Protein AF-A0A1W9YP44-F1 (afdb_monomer_lite)

Secondary structure (DSSP, 8-state):
--HHHHHHHHHTT----S--EEEEEEETTEEEEEEEESS--TTHHHHHHTTB-S-HHHHHHHHHHT-GGGSPPPPB-----

Foldseek 3Di:
DCVVVQVVCVVVVRHQFADWDFDWDQDPVGIDTPDTDSYDDPPVCVQVVVFWPPDVVVCNVCSVVVNNVVDDDTDTHPDDD

pLDDT: mean 94.63, std 6.79, range [53.94, 98.31]

Radius of gyration: 14.48 Å; chains: 1; bounding box: 40×24×39 Å

InterPro domains:
  IPR000115 Phosphoribosylglycinamide synthetase [PTHR43472] (2-81)
  IPR020559 Phosphoribosylglycinamide synthetase, conserved site [PS00184] (39-46)
  IPR020561 Phosphoribosylglycinamide synthetase, ATP-grasp (A) domain [PF01071] (1-45)

Structure (mmCIF, N/CA/C/O backbone):
data_AF-A0A1W9YP44-F1
#
_entry.id   AF-A0A1W9YP44-F1
#
loop_
_atom_site.group_PDB
_atom_site.id
_atom_site.type_symbol
_atom_site.label_atom_id
_atom_site.label_alt_id
_atom_site.label_comp_id
_atom_site.label_asym_id
_atom_site.label_entity_id
_atom_site.label_seq_id
_atom_site.pdbx_PDB_ins_code
_atom_site.Cartn_x
_atom_site.Cartn_y
_atom_site.Cartn_z
_atom_site.occupancy
_atom_site.B_iso_or_equiv
_atom_site.auth_seq_id
_atom_site.auth_comp_id
_atom_site.auth_asym_id
_atom_site.auth_atom_id
_atom_site.pdbx_PDB_model_num
ATOM 1 N N . VAL A 1 1 ? -2.137 6.487 -11.130 1.00 90.38 1 VAL A N 1
ATOM 2 C CA . VAL A 1 1 ? -2.948 5.348 -11.627 1.00 90.38 1 VAL A CA 1
ATOM 3 C C . VAL A 1 1 ? -3.977 4.850 -10.613 1.00 90.38 1 VAL A C 1
ATOM 5 O O . VAL A 1 1 ? -5.101 4.629 -11.022 1.00 90.38 1 VAL A O 1
ATOM 8 N N . ALA A 1 2 ? -3.656 4.751 -9.314 1.00 93.62 2 ALA A N 1
ATOM 9 C CA . ALA A 1 2 ? -4.572 4.215 -8.292 1.00 93.62 2 ALA A CA 1
ATOM 10 C C . ALA A 1 2 ? -5.698 5.160 -7.810 1.00 93.62 2 ALA A C 1
ATOM 12 O O . ALA A 1 2 ? -6.745 4.688 -7.377 1.00 93.62 2 ALA A O 1
ATOM 13 N N . LYS A 1 3 ? -5.506 6.491 -7.880 1.00 94.75 3 LYS A N 1
ATOM 14 C CA . LYS A 1 3 ? -6.456 7.489 -7.336 1.00 94.75 3 LYS A CA 1
ATOM 15 C C . LYS A 1 3 ? -7.919 7.294 -7.789 1.00 94.75 3 LYS A C 1
ATOM 17 O O . LYS A 1 3 ? -8.782 7.340 -6.918 1.00 94.75 3 LYS A O 1
ATOM 22 N N . PRO A 1 4 ? -8.228 7.048 -9.082 1.00 95.88 4 PRO A N 1
ATOM 23 C CA . PRO A 1 4 ? -9.612 6.840 -9.517 1.00 95.88 4 PRO A CA 1
ATOM 24 C C . PRO A 1 4 ? -10.262 5.611 -8.872 1.00 95.88 4 PRO A C 1
ATOM 26 O O . PRO A 1 4 ? -11.412 5.682 -8.456 1.00 95.88 4 PRO A O 1
ATOM 29 N N . THR A 1 5 ? -9.512 4.512 -8.732 1.00 96.00 5 THR A N 1
ATOM 30 C CA . THR A 1 5 ? -9.986 3.284 -8.076 1.00 96.00 5 THR A CA 1
ATOM 31 C C . THR A 1 5 ? -10.324 3.542 -6.610 1.00 96.00 5 THR A C 1
ATOM 33 O O . THR A 1 5 ? -11.422 3.217 -6.173 1.00 96.00 5 THR A O 1
ATOM 36 N N . ILE A 1 6 ? -9.419 4.186 -5.865 1.00 96.00 6 ILE A N 1
ATOM 37 C CA . ILE A 1 6 ? -9.626 4.503 -4.441 1.00 96.00 6 ILE A CA 1
ATOM 38 C C . ILE A 1 6 ? -10.832 5.440 -4.259 1.00 96.00 6 ILE A C 1
ATOM 40 O O . ILE A 1 6 ? -11.662 5.212 -3.379 1.00 96.00 6 ILE A O 1
ATOM 44 N N . ALA A 1 7 ? -10.964 6.461 -5.112 1.00 97.31 7 ALA A N 1
ATOM 45 C CA . ALA A 1 7 ? -12.092 7.388 -5.067 1.00 97.31 7 ALA A CA 1
ATOM 46 C C . ALA A 1 7 ? -13.432 6.682 -5.333 1.00 97.31 7 ALA A C 1
ATOM 48 O O . ALA A 1 7 ? -14.409 6.929 -4.629 1.00 97.31 7 ALA A O 1
ATOM 49 N N . GLU A 1 8 ? -13.480 5.770 -6.307 1.00 97.81 8 GLU A N 1
ATOM 50 C CA . GLU A 1 8 ? -14.691 5.009 -6.620 1.00 97.81 8 GLU A CA 1
ATOM 51 C C . GLU A 1 8 ? -15.069 4.035 -5.497 1.00 97.81 8 GLU A C 1
ATOM 53 O O . GLU A 1 8 ? -16.246 3.907 -5.163 1.00 97.81 8 GLU A O 1
ATOM 58 N N . MET A 1 9 ? -14.085 3.385 -4.872 1.00 97.44 9 MET A N 1
ATOM 59 C CA . MET A 1 9 ? -14.305 2.529 -3.704 1.00 97.44 9 MET A CA 1
ATOM 60 C C . MET A 1 9 ? -14.916 3.313 -2.536 1.00 97.44 9 MET A C 1
ATOM 62 O O . MET A 1 9 ? -15.910 2.876 -1.954 1.00 97.44 9 MET A O 1
ATOM 66 N N . ALA A 1 10 ? -14.392 4.506 -2.246 1.00 96.56 10 ALA A N 1
ATOM 67 C CA . ALA A 1 10 ? -14.973 5.396 -1.245 1.00 96.56 10 ALA A CA 1
ATOM 68 C C . ALA A 1 10 ? -16.399 5.834 -1.626 1.00 96.56 10 ALA A C 1
ATOM 70 O O . ALA A 1 10 ? -17.309 5.750 -0.803 1.00 96.56 10 ALA A O 1
ATOM 71 N N . ARG A 1 11 ? -16.629 6.222 -2.890 1.00 98.31 11 ARG A N 1
ATOM 72 C CA . ARG A 1 11 ? -17.955 6.619 -3.401 1.00 98.31 11 ARG A CA 1
ATOM 73 C C . ARG A 1 11 ? -19.000 5.506 -3.264 1.00 98.31 11 ARG A C 1
ATOM 75 O O . ARG A 1 11 ? -20.177 5.796 -3.070 1.00 98.31 11 ARG A O 1
ATOM 82 N N . ARG A 1 12 ? -18.587 4.239 -3.363 1.00 98.06 12 ARG A N 1
ATOM 83 C CA . ARG A 1 12 ? -19.449 3.055 -3.184 1.00 98.06 12 ARG A CA 1
ATOM 84 C C . ARG A 1 12 ? -19.691 2.672 -1.720 1.00 98.06 12 ARG A C 1
ATOM 86 O O . ARG A 1 12 ? -20.385 1.693 -1.475 1.00 98.06 12 ARG A O 1
ATOM 93 N N . GLY A 1 13 ? -19.138 3.414 -0.760 1.00 97.69 13 GLY A N 1
ATOM 94 C CA . GLY A 1 13 ? -19.260 3.102 0.667 1.00 97.69 13 GLY A CA 1
ATOM 95 C C . GLY A 1 13 ? -18.344 1.968 1.134 1.00 97.69 13 GLY A C 1
ATOM 96 O O . GLY A 1 13 ? -18.540 1.432 2.218 1.00 97.69 13 GLY A O 1
ATOM 97 N N . THR A 1 14 ? -17.336 1.606 0.338 1.00 96.75 14 THR A N 1
ATOM 98 C CA . THR A 1 14 ? -16.353 0.561 0.657 1.00 96.75 14 THR A CA 1
ATOM 99 C C . THR A 1 14 ? -14.936 1.140 0.586 1.00 96.75 14 THR A C 1
ATOM 101 O O . THR A 1 14 ? -14.173 0.755 -0.304 1.00 96.75 14 THR A O 1
ATOM 104 N N . PRO A 1 15 ? -14.576 2.122 1.437 1.00 95.62 15 PRO A N 1
ATOM 105 C CA . PRO A 1 15 ? -13.258 2.747 1.390 1.00 95.62 15 PRO A CA 1
ATOM 106 C C . PRO A 1 15 ? -12.152 1.706 1.603 1.00 95.62 15 PRO A C 1
ATOM 108 O O . PRO A 1 15 ? -12.267 0.817 2.445 1.00 95.62 15 PRO A O 1
ATOM 111 N N . PHE A 1 16 ? -11.076 1.816 0.825 1.00 96.19 16 PHE A N 1
ATOM 112 C CA . PHE A 1 16 ? -9.925 0.925 0.939 1.00 96.19 16 PHE A CA 1
ATOM 113 C C . PHE A 1 16 ? -8.917 1.471 1.955 1.00 96.19 16 PHE A C 1
ATOM 115 O O . PHE A 1 16 ? -8.493 2.620 1.835 1.00 96.19 16 PHE A O 1
ATOM 122 N N . ALA A 1 17 ? -8.490 0.631 2.897 1.00 95.00 17 ALA A N 1
ATOM 123 C CA . ALA A 1 17 ? -7.397 0.909 3.824 1.00 95.00 17 ALA A CA 1
ATOM 124 C C . ALA A 1 17 ? -6.396 -0.253 3.796 1.00 95.00 17 ALA A C 1
ATOM 126 O O . ALA A 1 17 ? -6.791 -1.416 3.880 1.00 95.00 17 ALA A O 1
ATOM 127 N N . GLY A 1 18 ? -5.106 0.061 3.666 1.00 94.44 18 GLY A N 1
ATOM 128 C CA . GLY A 1 18 ? -4.030 -0.922 3.546 1.00 94.44 18 GLY A CA 1
ATOM 129 C C . GLY A 1 18 ? -3.173 -0.709 2.299 1.00 94.44 18 GLY A C 1
ATOM 130 O O . GLY A 1 18 ? -3.073 0.398 1.770 1.00 94.44 18 GLY A O 1
ATOM 131 N N . VAL A 1 19 ? -2.543 -1.783 1.819 1.00 96.12 19 VAL A N 1
ATOM 132 C CA . VAL A 1 19 ? -1.633 -1.737 0.666 1.00 96.12 19 VAL A CA 1
ATOM 133 C C . VAL A 1 19 ? -2.378 -2.094 -0.613 1.00 96.12 19 VAL A C 1
ATOM 135 O O . VAL A 1 19 ? -2.775 -3.240 -0.809 1.00 96.12 19 VAL A O 1
ATOM 138 N N . LEU A 1 20 ? -2.540 -1.106 -1.496 1.00 96.75 20 LEU A N 1
ATOM 139 C CA . LEU A 1 20 ? -3.044 -1.315 -2.851 1.00 96.75 20 LEU A CA 1
ATOM 140 C C . LEU A 1 20 ? -1.864 -1.488 -3.810 1.00 96.75 20 LEU A C 1
ATOM 142 O O . LEU A 1 20 ? -1.332 -0.516 -4.353 1.00 96.75 20 LEU A O 1
ATOM 146 N N . TYR A 1 21 ? -1.455 -2.733 -4.019 1.00 96.94 21 TYR A N 1
ATOM 147 C CA . TYR A 1 21 ? -0.399 -3.065 -4.966 1.00 96.94 21 TYR A CA 1
ATOM 148 C C . TYR A 1 21 ? -0.949 -3.002 -6.396 1.00 96.94 21 TYR A C 1
ATOM 150 O O . TYR A 1 21 ? -1.933 -3.663 -6.729 1.00 96.94 21 TYR A O 1
ATOM 158 N N . CYS A 1 22 ? -0.329 -2.179 -7.240 1.00 96.81 22 CYS A N 1
ATOM 159 C CA . CYS A 1 22 ? -0.764 -1.949 -8.615 1.00 96.81 22 CYS A CA 1
ATOM 160 C C . CYS A 1 22 ? 0.179 -2.670 -9.582 1.00 96.81 22 CYS A C 1
ATOM 162 O O . CYS A 1 22 ? 1.303 -2.213 -9.781 1.00 96.81 22 CYS A O 1
ATOM 164 N N . GLY A 1 23 ? -0.291 -3.741 -10.223 1.00 96.19 23 GLY A N 1
ATOM 165 C CA . GLY A 1 23 ? 0.414 -4.354 -11.345 1.00 96.19 23 GLY A CA 1
ATOM 166 C C . GLY A 1 23 ? 0.284 -3.455 -12.570 1.00 96.19 23 GLY A C 1
ATOM 167 O O . GLY A 1 23 ? -0.830 -3.196 -13.033 1.00 96.19 23 GLY A O 1
ATOM 168 N N . LEU A 1 24 ? 1.401 -2.934 -13.080 1.00 96.75 24 LEU A N 1
ATOM 169 C CA . LEU A 1 24 ? 1.413 -1.954 -14.167 1.00 96.75 24 LEU A CA 1
ATOM 170 C C . LEU A 1 24 ? 2.196 -2.467 -15.373 1.00 96.75 24 LEU A C 1
ATOM 172 O O . LEU A 1 24 ? 3.292 -2.997 -15.237 1.00 96.75 24 LEU A O 1
ATOM 176 N N . ALA A 1 25 ? 1.658 -2.219 -16.564 1.00 97.06 25 ALA A N 1
ATOM 177 C CA . ALA A 1 25 ? 2.351 -2.412 -17.828 1.00 97.06 25 ALA A CA 1
ATOM 178 C C . ALA A 1 25 ? 2.688 -1.051 -18.445 1.00 97.06 25 ALA A C 1
ATOM 180 O O . ALA A 1 25 ? 1.809 -0.199 -18.626 1.00 97.06 25 ALA A O 1
ATOM 181 N N . LEU A 1 26 ? 3.956 -0.844 -18.803 1.00 97.00 26 LEU A N 1
ATOM 182 C CA . LEU A 1 26 ? 4.368 0.294 -19.619 1.00 97.00 26 LEU A CA 1
ATOM 183 C C . LEU A 1 26 ? 4.163 -0.059 -21.094 1.00 97.00 26 LEU A C 1
ATOM 185 O O . LEU A 1 26 ? 4.771 -0.992 -21.608 1.00 97.00 26 LEU A O 1
ATOM 189 N N . THR A 1 27 ? 3.291 0.679 -21.776 1.00 96.69 27 THR A N 1
ATOM 190 C CA . THR A 1 27 ? 2.978 0.455 -23.195 1.00 96.69 27 THR A CA 1
ATOM 191 C C . THR A 1 27 ? 3.361 1.674 -24.029 1.00 96.69 27 THR A C 1
ATOM 193 O O . THR A 1 27 ? 3.548 2.767 -23.492 1.00 96.69 27 THR A O 1
ATOM 196 N N . SER A 1 28 ? 3.371 1.536 -25.358 1.00 97.38 28 SER A N 1
ATOM 197 C CA . SER A 1 28 ? 3.553 2.670 -26.281 1.00 97.38 28 SER A CA 1
ATOM 198 C C . SER A 1 28 ? 2.474 3.757 -26.149 1.00 97.38 28 SER A C 1
ATOM 200 O O . SER A 1 28 ? 2.674 4.882 -26.593 1.00 97.38 28 SER A O 1
ATOM 202 N N . ARG A 1 29 ? 1.335 3.449 -25.512 1.00 95.25 29 ARG A N 1
ATOM 203 C CA . ARG A 1 29 ? 0.233 4.388 -25.231 1.00 95.25 29 ARG A CA 1
ATOM 204 C C . ARG A 1 29 ? 0.223 4.866 -23.771 1.00 95.25 29 ARG A C 1
ATOM 206 O O . ARG A 1 29 ? -0.803 5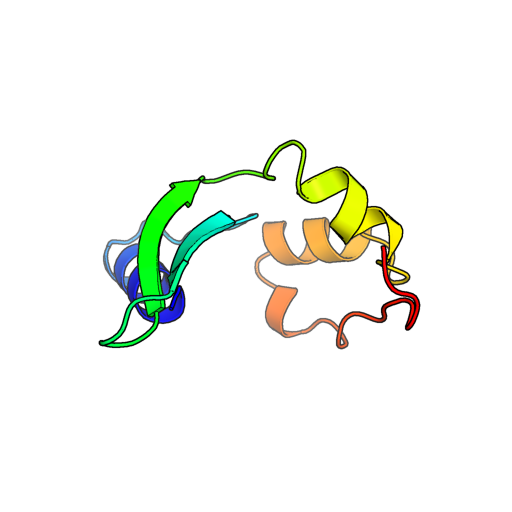.354 -23.283 1.00 95.25 29 ARG A O 1
ATOM 213 N N . GLY A 1 30 ? 1.334 4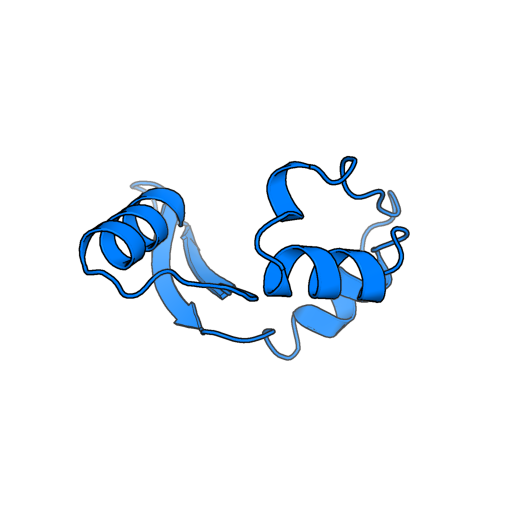.682 -23.059 1.00 95.62 30 GLY A N 1
ATOM 214 C CA . GLY A 1 30 ? 1.513 5.023 -21.650 1.00 95.62 30 GLY A CA 1
ATOM 215 C C . GLY A 1 30 ? 1.247 3.861 -20.690 1.00 95.62 30 GLY A C 1
ATOM 216 O O . GLY A 1 30 ? 1.012 2.720 -21.095 1.00 95.62 30 GLY A O 1
ATOM 217 N N . VAL A 1 31 ? 1.286 4.165 -19.392 1.00 96.31 31 VAL A N 1
ATOM 218 C CA . VAL A 1 31 ? 1.086 3.185 -18.315 1.00 96.31 31 VAL A CA 1
ATOM 219 C C . VAL A 1 31 ? -0.356 2.670 -18.316 1.00 96.31 31 VAL A C 1
ATOM 221 O O . VAL A 1 31 ? -1.307 3.442 -18.483 1.00 96.31 31 VAL A O 1
ATOM 224 N N . ARG 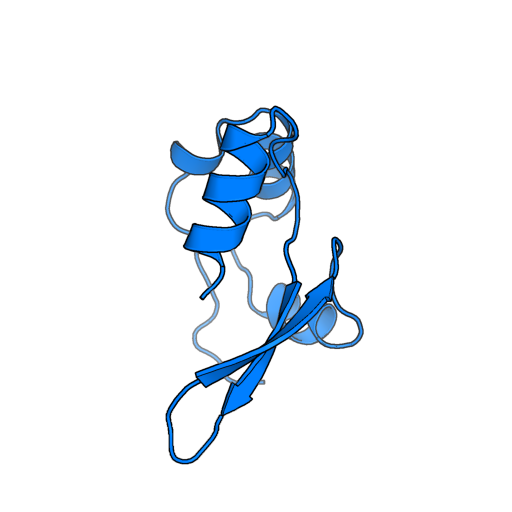A 1 32 ? -0.526 1.361 -18.134 1.00 95.62 32 ARG A N 1
ATOM 225 C CA . ARG A 1 32 ? -1.818 0.683 -17.981 1.00 95.62 32 ARG A CA 1
ATOM 226 C C . ARG A 1 32 ? -1.804 -0.195 -16.738 1.00 95.62 32 ARG A C 1
ATOM 228 O O . ARG A 1 32 ? -0.765 -0.738 -16.381 1.00 95.62 32 ARG A O 1
ATOM 235 N N . VAL A 1 33 ? -2.955 -0.306 -16.081 1.00 96.19 33 VAL A N 1
ATOM 236 C CA . VAL A 1 33 ? -3.146 -1.249 -14.975 1.00 96.19 33 VAL A CA 1
ATOM 237 C C . VAL A 1 33 ? -3.416 -2.626 -15.568 1.00 96.19 33 VAL A C 1
ATOM 239 O O . VAL A 1 33 ? -4.279 -2.752 -16.434 1.00 96.19 33 VAL A O 1
ATOM 242 N N . VAL A 1 34 ? -2.668 -3.624 -15.109 1.00 96.00 34 VAL A N 1
ATOM 243 C CA . VAL A 1 34 ? -2.920 -5.045 -15.374 1.00 96.00 34 VAL A CA 1
ATOM 244 C C . VAL A 1 34 ? -3.888 -5.571 -14.322 1.00 96.00 34 VAL A C 1
ATOM 246 O O . VAL A 1 34 ? -4.949 -6.085 -14.657 1.00 96.00 34 VAL A O 1
ATOM 249 N N . GLU A 1 35 ? -3.550 -5.363 -13.049 1.00 96.50 35 GLU A N 1
ATOM 250 C CA . GLU A 1 35 ? -4.332 -5.836 -11.912 1.00 96.50 35 GLU A CA 1
ATOM 251 C C . GLU A 1 35 ? -4.065 -5.015 -10.645 1.00 96.50 35 GLU A C 1
ATOM 253 O O . GLU A 1 35 ? -3.118 -4.224 -10.566 1.00 96.50 35 GLU A O 1
ATOM 258 N N . PHE A 1 36 ? -4.909 -5.236 -9.639 1.00 96.81 36 PHE A N 1
ATOM 259 C CA . PHE A 1 36 ? -4.723 -4.737 -8.284 1.00 96.81 36 PHE A CA 1
ATOM 260 C C . PHE A 1 36 ? -4.673 -5.911 -7.308 1.00 96.81 36 PHE A C 1
ATOM 262 O O . PHE A 1 36 ? -5.521 -6.798 -7.370 1.00 96.81 36 PHE A O 1
ATOM 269 N N . ASN A 1 37 ? -3.743 -5.859 -6.359 1.00 96.94 37 ASN A N 1
ATOM 270 C CA . ASN A 1 37 ? -3.701 -6.756 -5.210 1.00 96.94 37 ASN A CA 1
ATOM 271 C C . ASN A 1 37 ? -3.945 -5.949 -3.924 1.00 96.94 37 ASN A C 1
ATOM 273 O O . ASN A 1 37 ? -3.397 -4.863 -3.743 1.00 96.94 37 ASN A O 1
ATOM 277 N N . ALA A 1 38 ? -4.776 -6.481 -3.025 1.00 96.38 38 ALA A N 1
ATOM 278 C CA . ALA A 1 38 ? -5.199 -5.829 -1.777 1.00 96.38 38 ALA A CA 1
ATOM 279 C C . ALA A 1 38 ? -4.285 -6.159 -0.577 1.00 96.38 38 ALA A C 1
ATOM 281 O O . ALA A 1 38 ? -4.741 -6.287 0.557 1.00 96.38 38 ALA A O 1
ATOM 282 N N . ARG A 1 39 ? -2.997 -6.385 -0.844 1.00 97.19 39 ARG A N 1
ATOM 283 C CA . ARG A 1 39 ? -1.978 -6.775 0.135 1.00 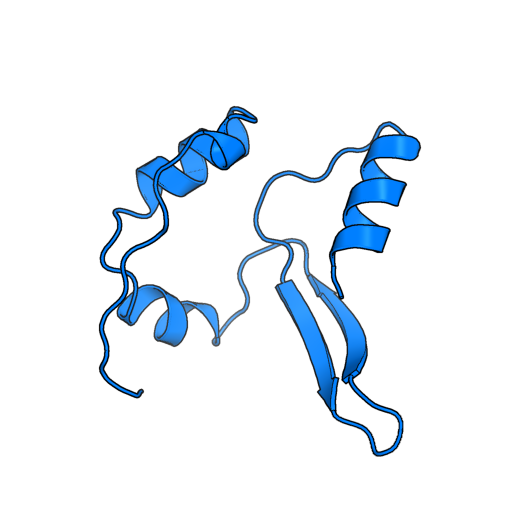97.19 39 ARG A CA 1
ATOM 284 C C . ARG A 1 39 ? -0.594 -6.376 -0.368 1.00 97.19 39 ARG A C 1
ATOM 286 O O . ARG A 1 39 ? -0.433 -5.973 -1.519 1.00 97.19 39 ARG A O 1
ATOM 293 N N . PHE A 1 40 ? 0.405 -6.556 0.487 1.00 96.81 40 PHE A N 1
ATOM 294 C CA . PHE A 1 40 ? 1.803 -6.544 0.075 1.00 96.81 40 PHE A CA 1
ATOM 295 C C . PHE A 1 40 ? 2.060 -7.563 -1.052 1.00 96.81 40 PHE A C 1
ATOM 297 O O . PHE A 1 40 ? 1.526 -8.681 -1.037 1.00 96.81 40 PHE A O 1
ATOM 304 N N . GLY A 1 41 ? 2.851 -7.140 -2.042 1.00 94.44 41 GLY A N 1
ATOM 305 C CA . GLY A 1 41 ? 3.375 -8.009 -3.099 1.00 94.44 41 GLY A CA 1
ATOM 306 C C . GLY A 1 41 ? 4.482 -8.916 -2.563 1.00 94.44 41 GLY A C 1
ATOM 307 O O . GLY A 1 41 ? 5.091 -8.609 -1.541 1.00 94.44 41 GLY A O 1
ATOM 308 N N . ASP A 1 42 ? 4.741 -10.026 -3.232 1.00 94.62 42 ASP A N 1
ATOM 309 C CA . ASP A 1 42 ? 5.837 -10.945 -2.912 1.00 94.62 42 ASP A CA 1
ATOM 310 C C . ASP A 1 42 ? 6.371 -11.474 -4.254 1.00 94.62 42 ASP A C 1
ATOM 312 O O . ASP A 1 42 ? 5.568 -12.024 -5.019 1.00 94.62 42 ASP A O 1
ATOM 316 N N . PRO A 1 43 ? 7.666 -11.290 -4.588 1.00 94.56 43 PRO A N 1
ATOM 317 C CA . PRO A 1 43 ? 8.775 -10.853 -3.727 1.00 94.56 43 PRO A CA 1
ATOM 318 C C . PRO A 1 43 ? 9.078 -9.342 -3.705 1.00 94.56 43 PRO A C 1
ATOM 320 O O . PRO A 1 43 ? 10.152 -8.914 -3.276 1.00 94.56 43 PRO A O 1
ATOM 323 N N . GLU A 1 44 ? 8.178 -8.489 -4.189 1.00 94.56 44 GLU A N 1
ATOM 324 C CA . GLU A 1 44 ? 8.478 -7.060 -4.348 1.00 94.56 44 GLU A CA 1
ATOM 325 C C . GLU A 1 44 ? 8.607 -6.320 -3.012 1.00 94.56 44 GLU A C 1
ATOM 327 O O . GLU A 1 44 ? 9.373 -5.361 -2.891 1.00 94.56 44 GLU A O 1
ATOM 332 N N . THR A 1 45 ? 7.873 -6.759 -1.989 1.00 95.00 45 THR A N 1
ATOM 333 C CA . THR A 1 45 ? 7.879 -6.100 -0.679 1.00 95.00 45 THR A CA 1
ATOM 334 C C . THR A 1 45 ? 9.242 -6.189 -0.006 1.00 95.00 45 THR A C 1
ATOM 336 O O . THR A 1 45 ? 9.657 -5.211 0.613 1.00 95.00 45 THR A O 1
ATOM 339 N N . GLN A 1 46 ? 9.964 -7.306 -0.155 1.00 94.12 46 GLN A N 1
ATOM 340 C CA . GLN A 1 46 ? 11.280 -7.493 0.459 1.00 94.12 46 GLN A CA 1
ATOM 341 C C . GLN A 1 46 ? 12.245 -6.370 0.050 1.00 94.12 46 GLN A C 1
ATOM 343 O O . GLN A 1 46 ? 12.836 -5.716 0.908 1.00 94.12 46 GLN A O 1
ATOM 348 N N . VAL A 1 47 ? 12.373 -6.110 -1.255 1.00 93.31 47 VAL A N 1
ATOM 349 C CA . VAL A 1 47 ? 13.334 -5.124 -1.780 1.00 93.31 47 VA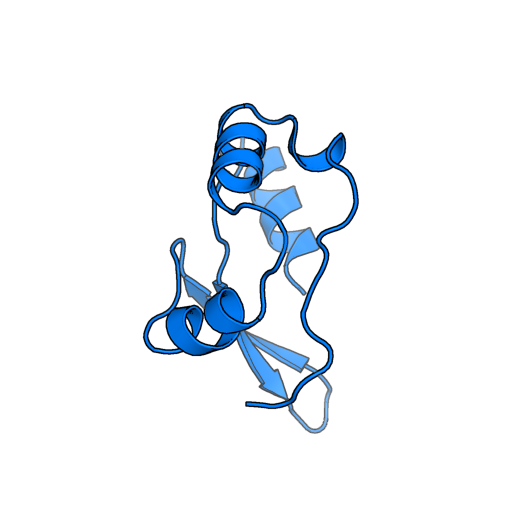L A CA 1
ATOM 350 C C . VAL A 1 47 ? 12.896 -3.679 -1.537 1.00 93.31 47 VAL A C 1
ATOM 352 O O . VAL A 1 47 ? 13.740 -2.809 -1.334 1.00 93.31 47 VAL A O 1
ATOM 355 N N . VAL A 1 48 ? 11.587 -3.408 -1.510 1.00 93.25 48 VAL A N 1
ATOM 356 C CA . VAL A 1 48 ? 11.062 -2.068 -1.207 1.00 93.25 48 VAL A CA 1
ATOM 357 C C . VAL A 1 48 ? 11.246 -1.737 0.272 1.00 93.25 48 VAL A C 1
ATOM 359 O O . VAL A 1 48 ? 11.770 -0.673 0.600 1.00 93.25 48 VAL A O 1
ATOM 362 N N . LEU A 1 49 ? 10.844 -2.637 1.175 1.00 94.75 49 LEU A N 1
ATOM 363 C CA . LEU A 1 49 ? 10.934 -2.390 2.615 1.00 94.75 49 LEU A CA 1
ATOM 364 C C . LEU A 1 49 ? 12.375 -2.379 3.123 1.00 94.75 49 LEU A C 1
ATOM 366 O O . LEU A 1 49 ? 12.653 -1.660 4.077 1.00 94.75 49 LEU A O 1
ATOM 370 N N . ALA A 1 50 ? 13.298 -3.086 2.463 1.00 94.31 50 ALA A N 1
ATOM 371 C CA . ALA A 1 50 ? 14.726 -3.003 2.773 1.00 94.31 50 ALA A CA 1
ATOM 372 C C . ALA A 1 50 ? 15.298 -1.579 2.631 1.00 94.31 50 ALA A C 1
ATOM 374 O O . ALA A 1 50 ? 16.330 -1.278 3.222 1.00 94.31 50 ALA A O 1
ATOM 375 N N . ARG A 1 51 ? 14.631 -0.704 1.867 1.00 94.38 51 ARG A N 1
ATOM 376 C CA . ARG A 1 51 ? 15.030 0.696 1.663 1.00 94.38 51 ARG A CA 1
ATOM 377 C C . ARG A 1 51 ? 14.266 1.687 2.536 1.00 94.38 51 ARG A C 1
ATOM 379 O O . ARG A 1 51 ? 14.542 2.884 2.472 1.00 94.38 51 ARG A O 1
ATOM 386 N N . LEU A 1 52 ? 13.256 1.243 3.281 1.00 96.06 52 LEU A N 1
ATOM 387 C CA . LEU A 1 52 ? 12.422 2.132 4.080 1.00 96.06 52 LEU A CA 1
ATOM 388 C C . LEU A 1 52 ? 13.124 2.438 5.408 1.00 96.06 52 LEU A C 1
ATOM 390 O O . LEU A 1 52 ? 13.281 1.556 6.248 1.00 96.06 52 LEU A O 1
ATOM 394 N N . ARG A 1 53 ? 13.489 3.706 5.627 1.00 96.50 53 ARG A N 1
ATOM 395 C CA . ARG A 1 53 ? 14.038 4.161 6.916 1.00 96.50 53 ARG A CA 1
ATOM 396 C C . ARG A 1 53 ? 12.944 4.493 7.921 1.00 96.50 53 ARG A C 1
ATOM 398 O O . ARG A 1 53 ? 13.131 4.302 9.121 1.00 96.50 53 ARG A O 1
ATOM 405 N N . THR A 1 54 ? 11.808 5.008 7.453 1.00 97.25 54 THR A N 1
ATOM 406 C CA . THR A 1 54 ? 10.669 5.298 8.332 1.00 97.25 54 THR A CA 1
ATOM 407 C C . THR A 1 54 ? 10.155 4.010 8.989 1.00 97.25 54 THR A C 1
ATOM 409 O O . THR A 1 54 ? 9.865 3.046 8.281 1.00 97.25 54 THR A O 1
ATOM 412 N N . PRO A 1 55 ? 9.962 3.971 10.321 1.00 96.31 55 PRO A N 1
ATOM 413 C CA . PRO A 1 55 ? 9.407 2.797 10.986 1.00 96.31 55 PRO A CA 1
ATOM 414 C C . PRO A 1 55 ? 8.030 2.407 10.426 1.00 96.31 55 PRO A C 1
ATOM 416 O O . PRO A 1 55 ? 7.041 3.119 10.610 1.00 96.31 55 PRO A O 1
ATOM 419 N N . LEU A 1 56 ? 7.955 1.242 9.774 1.00 96.44 56 LEU A N 1
ATOM 420 C CA . LEU A 1 56 ? 6.754 0.790 9.062 1.00 96.44 56 LEU A CA 1
ATOM 421 C C . LEU A 1 56 ? 5.517 0.686 9.969 1.00 96.44 56 LEU A C 1
ATOM 423 O O . LEU A 1 56 ? 4.410 0.998 9.537 1.00 96.44 56 LEU A O 1
ATOM 427 N N . ALA A 1 57 ? 5.695 0.282 11.231 1.00 97.00 57 ALA A N 1
ATOM 428 C CA . ALA A 1 57 ? 4.593 0.098 12.175 1.00 97.00 57 ALA A CA 1
ATOM 429 C C . ALA A 1 57 ? 3.740 1.367 12.352 1.00 97.00 57 ALA A C 1
ATOM 431 O O . ALA A 1 57 ? 2.514 1.275 12.387 1.00 97.00 57 ALA A O 1
ATOM 432 N N . GLY A 1 58 ? 4.369 2.548 12.399 1.00 96.75 58 GLY A N 1
ATOM 433 C CA . GLY A 1 58 ? 3.652 3.822 12.518 1.00 96.75 58 GLY A CA 1
ATOM 434 C C . GLY A 1 58 ? 2.809 4.135 11.281 1.00 96.75 58 GLY A C 1
ATOM 435 O O . GLY A 1 58 ? 1.664 4.560 11.402 1.00 96.75 58 GLY A O 1
ATOM 436 N N . VAL A 1 59 ? 3.341 3.837 10.093 1.00 96.88 59 VAL A N 1
ATOM 437 C CA . VAL A 1 59 ? 2.643 4.027 8.812 1.00 96.88 59 VAL A CA 1
ATOM 438 C C . VAL A 1 59 ? 1.431 3.097 8.710 1.00 96.88 59 VAL A C 1
ATOM 440 O O . VAL A 1 59 ? 0.343 3.525 8.327 1.00 96.88 59 VAL A O 1
ATOM 443 N N . LEU A 1 60 ? 1.597 1.827 9.095 1.00 96.81 60 LEU A N 1
ATOM 444 C CA . LEU A 1 60 ? 0.508 0.847 9.106 1.00 96.81 60 LEU A CA 1
ATOM 445 C C . LEU A 1 60 ? -0.587 1.227 10.108 1.00 96.81 60 LEU A C 1
ATOM 447 O O . LEU A 1 60 ? -1.769 1.149 9.771 1.00 96.81 60 LEU A O 1
ATOM 451 N N . LEU A 1 61 ? -0.208 1.687 11.305 1.00 97.31 61 LEU A N 1
ATOM 452 C CA . LEU A 1 61 ? -1.155 2.171 12.308 1.00 97.31 61 LEU A CA 1
ATOM 453 C C . LEU A 1 61 ? -1.939 3.388 11.800 1.00 97.31 61 LEU A C 1
ATOM 455 O O . LEU A 1 61 ? -3.164 3.391 11.880 1.00 97.31 61 LEU A O 1
ATOM 459 N N . ALA A 1 62 ? -1.260 4.385 11.225 1.00 97.31 62 ALA A N 1
ATOM 460 C CA . ALA A 1 62 ? -1.912 5.565 10.659 1.00 97.31 62 ALA A CA 1
ATOM 461 C C . ALA A 1 62 ? -2.855 5.201 9.499 1.00 97.31 62 ALA A C 1
ATOM 463 O O . ALA A 1 62 ? -3.954 5.746 9.388 1.00 97.31 62 ALA A O 1
ATOM 464 N N . SER A 1 63 ? -2.480 4.226 8.661 1.00 96.50 63 SER A N 1
ATOM 465 C CA . SER A 1 63 ? -3.372 3.710 7.617 1.00 96.50 63 SER A CA 1
ATOM 466 C C . SER A 1 63 ? -4.612 3.029 8.193 1.00 96.50 63 SER A C 1
ATOM 468 O O . SER A 1 63 ? -5.696 3.228 7.651 1.00 96.50 63 SER A O 1
ATOM 470 N N . ALA A 1 64 ? -4.471 2.230 9.253 1.00 96.19 64 ALA A N 1
ATOM 471 C CA . ALA A 1 64 ? -5.596 1.563 9.905 1.00 96.19 64 ALA A CA 1
ATOM 472 C C . ALA A 1 64 ? -6.520 2.554 10.637 1.00 96.19 64 ALA A C 1
ATOM 474 O O . ALA A 1 64 ? -7.729 2.344 10.683 1.00 96.19 64 ALA A O 1
ATOM 475 N N . ALA A 1 65 ? -5.960 3.643 11.171 1.00 96.81 65 ALA A N 1
ATOM 476 C CA . ALA A 1 65 ? -6.694 4.703 11.860 1.00 96.81 65 ALA A CA 1
ATOM 477 C C . ALA A 1 65 ? -7.309 5.755 10.915 1.00 96.81 65 ALA A C 1
ATOM 479 O O . ALA A 1 65 ? -8.065 6.611 11.367 1.00 96.81 65 ALA A O 1
ATOM 480 N N . GLY A 1 66 ? -6.991 5.721 9.616 1.00 95.81 66 GLY A N 1
ATOM 481 C CA . GLY A 1 66 ? -7.457 6.721 8.650 1.00 95.81 66 GLY A CA 1
ATOM 482 C C . GLY A 1 66 ? -6.739 8.075 8.738 1.00 95.81 66 GLY A C 1
ATOM 483 O O . GLY A 1 66 ? -7.171 9.027 8.095 1.00 95.81 66 GLY A O 1
ATOM 484 N N . THR A 1 67 ? -5.632 8.158 9.476 1.00 97.31 67 THR A N 1
ATOM 485 C CA . THR A 1 67 ? -4.834 9.379 9.692 1.00 97.31 67 THR A CA 1
ATOM 486 C C . THR A 1 67 ? -3.550 9.406 8.860 1.00 97.31 67 THR A C 1
ATOM 488 O O . THR A 1 67 ? -2.682 10.247 9.063 1.00 97.31 67 THR A O 1
ATOM 491 N N . LEU A 1 68 ? -3.407 8.509 7.875 1.00 95.81 68 LEU A N 1
ATOM 492 C CA . LEU A 1 68 ? -2.213 8.431 7.018 1.00 95.81 68 LEU A CA 1
ATOM 493 C C . LEU A 1 68 ? -1.882 9.756 6.306 1.00 95.81 68 LEU A C 1
ATOM 495 O O . LEU A 1 68 ? -0.721 10.032 6.037 1.00 95.81 68 LEU A O 1
ATOM 499 N N . GLY A 1 69 ? -2.884 10.587 6.006 1.00 95.06 69 GLY A N 1
ATOM 500 C CA . GLY A 1 69 ? -2.669 11.907 5.399 1.00 95.06 69 GLY A CA 1
ATOM 501 C C . GLY A 1 69 ? -2.002 12.935 6.323 1.00 95.06 69 GLY A C 1
ATOM 502 O O . GLY A 1 69 ? -1.583 13.982 5.842 1.00 95.06 69 GLY A O 1
ATOM 503 N N . GLU A 1 70 ? -1.909 12.643 7.620 1.00 96.88 70 GLU A N 1
ATOM 504 C CA . GLU A 1 70 ? -1.323 13.508 8.650 1.00 96.88 70 GLU A CA 1
ATOM 505 C C . GLU A 1 70 ? 0.130 13.126 8.973 1.00 96.88 70 GLU A C 1
ATOM 507 O O . GLU A 1 70 ? 0.799 13.823 9.732 1.00 96.88 70 GLU A O 1
ATOM 512 N N . THR A 1 71 ? 0.635 12.014 8.427 1.00 96.56 71 THR A N 1
ATOM 513 C CA . THR A 1 71 ? 2.008 11.568 8.684 1.00 96.56 71 THR A CA 1
ATOM 514 C C . THR A 1 71 ? 3.015 12.369 7.870 1.00 96.56 71 THR A C 1
ATOM 516 O O . THR A 1 71 ? 2.773 12.664 6.698 1.00 96.56 71 THR A O 1
ATOM 519 N N . GLU A 1 72 ? 4.188 12.616 8.450 1.00 96.00 72 GLU A N 1
ATOM 520 C CA . GLU A 1 72 ? 5.341 13.142 7.716 1.00 96.00 72 GLU A CA 1
ATOM 521 C C . GLU A 1 72 ? 5.703 12.254 6.507 1.00 96.00 72 GLU A C 1
ATOM 523 O O . GLU A 1 72 ? 5.467 11.036 6.535 1.00 96.00 72 GLU A O 1
ATOM 528 N N . PRO A 1 73 ? 6.301 12.823 5.442 1.00 95.88 73 PRO A N 1
ATOM 529 C CA . PRO A 1 73 ? 6.768 12.050 4.300 1.00 95.88 73 PRO A CA 1
ATOM 530 C C . PRO A 1 73 ? 7.690 10.894 4.704 1.00 95.88 73 PRO A C 1
ATOM 532 O O . PRO A 1 73 ? 8.528 11.014 5.598 1.00 95.88 73 PRO A O 1
ATOM 535 N N . LEU A 1 74 ? 7.557 9.767 4.004 1.00 96.31 74 LEU A N 1
ATOM 536 C CA . LEU A 1 74 ? 8.411 8.603 4.225 1.00 96.31 74 LEU A CA 1
ATOM 537 C C . LEU A 1 74 ? 9.861 8.913 3.831 1.00 96.31 74 LEU A C 1
ATOM 539 O O . LEU A 1 74 ? 10.119 9.430 2.742 1.00 96.31 74 LEU A O 1
ATOM 543 N N . THR A 1 75 ? 10.796 8.521 4.688 1.00 96.69 75 THR A N 1
ATOM 544 C CA . THR A 1 75 ? 12.238 8.618 4.469 1.00 96.69 75 THR A CA 1
ATOM 545 C C . THR A 1 75 ? 12.768 7.276 3.977 1.00 96.69 75 THR A C 1
ATOM 547 O O . THR A 1 75 ? 12.431 6.222 4.527 1.00 96.69 75 THR A O 1
ATOM 550 N N . TRP A 1 76 ? 13.634 7.316 2.966 1.00 95.56 76 TRP A N 1
ATOM 551 C CA . TRP A 1 76 ? 14.164 6.139 2.276 1.00 95.56 76 TRP A CA 1
ATOM 552 C C . TRP A 1 76 ? 15.689 6.196 2.176 1.00 95.56 76 TRP A C 1
ATOM 554 O O . TRP A 1 76 ? 16.281 7.268 2.284 1.00 95.56 76 TRP A O 1
ATOM 564 N N . ASP A 1 77 ? 16.315 5.044 1.961 1.00 94.31 77 ASP A N 1
ATOM 565 C CA . ASP A 1 77 ? 17.716 4.948 1.557 1.00 94.31 77 ASP A CA 1
ATOM 566 C C . ASP A 1 77 ? 17.897 5.256 0.061 1.00 94.31 77 ASP A C 1
ATOM 568 O O . ASP A 1 77 ? 17.178 4.735 -0.802 1.00 94.31 77 ASP A O 1
ATOM 572 N N . ASP A 1 78 ? 18.924 6.050 -0.248 1.00 84.38 78 ASP A N 1
ATOM 573 C CA . ASP A 1 78 ? 19.272 6.480 -1.612 1.00 84.38 78 ASP A CA 1
ATOM 574 C C . ASP A 1 78 ? 19.909 5.368 -2.468 1.00 84.38 78 ASP A C 1
ATOM 576 O O . ASP A 1 78 ? 20.048 5.516 -3.682 1.00 84.38 78 ASP A O 1
ATOM 580 N N . GLY A 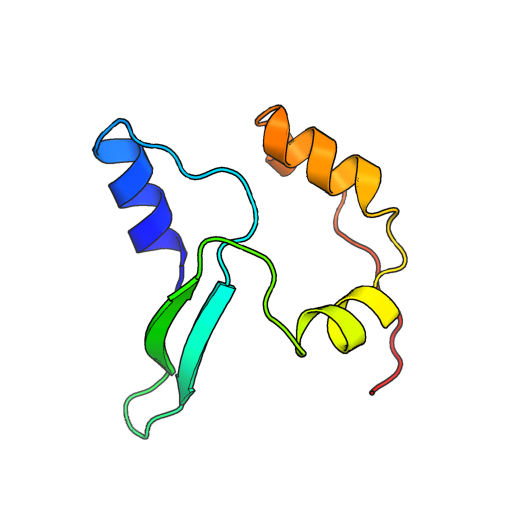1 79 ? 20.300 4.246 -1.854 1.00 71.38 79 GLY A N 1
ATOM 581 C CA . GLY A 1 79 ? 20.909 3.111 -2.551 1.00 71.38 79 GLY A CA 1
ATOM 582 C C . GLY A 1 79 ? 19.960 2.434 -3.547 1.00 71.38 79 GLY A C 1
ATOM 583 O O . GLY A 1 79 ? 18.746 2.410 -3.350 1.00 71.38 79 GLY A O 1
ATOM 584 N N . ALA A 1 80 ? 20.514 1.858 -4.615 1.00 60.59 80 ALA A N 1
ATOM 585 C CA . ALA A 1 80 ? 19.786 0.956 -5.508 1.00 60.59 80 ALA A CA 1
ATOM 586 C C . ALA A 1 80 ? 19.863 -0.490 -4.987 1.00 60.59 80 ALA A C 1
ATOM 588 O O . ALA A 1 80 ? 20.871 -0.870 -4.389 1.00 60.59 80 ALA A O 1
ATOM 589 N N . ALA A 1 81 ? 18.798 -1.264 -5.213 1.00 53.94 81 ALA A N 1
ATOM 590 C CA . ALA A 1 81 ? 18.800 -2.721 -5.072 1.00 53.94 81 ALA A CA 1
ATOM 591 C C . ALA A 1 81 ? 19.268 -3.372 -6.379 1.00 53.94 81 ALA A C 1
ATOM 593 O O . ALA A 1 81 ? 18.936 -2.804 -7.448 1.00 53.94 81 ALA A O 1
#

Sequence (81 aa):
VAKPTIAEMARRGTPFAGVLYCGLALTSRGVRVVEFNARFGDPETQVVLARLRTPLAGVLLASAAGTLGETEPLTWDDGAA

Organism: NCBI:txid1265311